Protein AF-A0A9X1PEY6-F1 (afdb_monomer)

Foldseek 3Di:
DDPVVVVLVVLLVVLVVVQCVDPVQQAAPQGRVHGFDDWQFQADCDPCVNPCVRTGGHHPVSNVCCVVVVPVCVVVSSHPDPDDDPDDDDDD

Solvent-accessible surface area (backbone atoms only — not comparable to full-atom values): 5405 Å² total; per-residue (Å²): 134,60,76,66,64,51,53,56,50,54,51,32,51,54,53,49,56,58,51,48,68,35,81,92,22,36,32,5,75,77,43,71,91,38,61,30,78,43,74,44,50,24,76,45,55,79,97,39,59,75,40,67,96,38,53,41,35,14,22,70,69,36,52,49,47,42,71,76,36,50,70,64,24,33,76,71,60,58,34,58,70,89,66,78,81,76,72,81,78,82,83,130

Structure (mmCIF, N/CA/C/O backbone):
data_AF-A0A9X1PEY6-F1
#
_entry.id   AF-A0A9X1PEY6-F1
#
loop_
_atom_site.group_PDB
_atom_site.id
_atom_site.type_symbol
_atom_site.label_atom_id
_atom_site.label_alt_id
_atom_site.label_comp_id
_atom_site.label_asym_id
_atom_site.label_entity_id
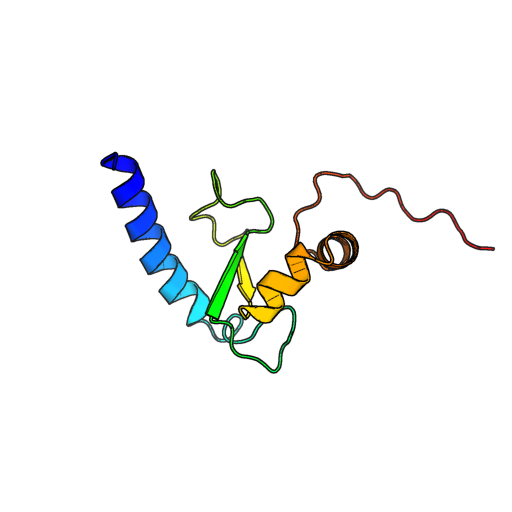_atom_site.label_seq_id
_atom_site.pdbx_PDB_ins_code
_atom_site.Cartn_x
_atom_site.Cartn_y
_atom_site.Cartn_z
_atom_site.occupancy
_atom_site.B_iso_or_equiv
_atom_site.auth_seq_id
_atom_site.auth_comp_id
_atom_site.auth_asym_id
_atom_site.auth_atom_id
_atom_site.pdbx_PDB_model_num
ATOM 1 N N . MET A 1 1 ? 4.411 13.405 22.961 1.00 52.06 1 MET A N 1
ATOM 2 C CA . MET A 1 1 ? 3.395 12.897 22.004 1.00 52.06 1 MET A CA 1
ATOM 3 C C . MET A 1 1 ? 2.003 13.137 22.571 1.00 52.06 1 MET A C 1
ATOM 5 O O . MET A 1 1 ? 1.789 12.836 23.737 1.00 52.06 1 MET A O 1
ATOM 9 N N . SER A 1 2 ? 1.059 13.657 21.781 1.00 66.88 2 SER A N 1
ATOM 10 C CA . SER A 1 2 ? -0.341 13.787 22.221 1.00 66.88 2 SER A CA 1
ATOM 11 C C . SER A 1 2 ? -0.984 12.406 22.431 1.00 66.88 2 SER A C 1
ATOM 13 O O . SER A 1 2 ? -0.765 11.497 21.629 1.00 66.88 2 SER A O 1
ATOM 15 N N . LYS A 1 3 ? -1.807 12.241 23.479 1.00 67.12 3 LYS A N 1
ATOM 16 C CA . LYS A 1 3 ? -2.498 10.976 23.820 1.00 67.12 3 LYS A CA 1
ATOM 17 C C . LYS A 1 3 ? -3.331 10.410 22.656 1.00 67.12 3 LYS A C 1
ATOM 19 O O . LYS A 1 3 ? -3.464 9.196 22.536 1.00 67.12 3 LYS A O 1
ATOM 24 N N . LYS A 1 4 ? -3.854 11.275 21.777 1.00 63.16 4 LYS A N 1
ATOM 25 C CA . LYS A 1 4 ? -4.623 10.887 20.579 1.00 63.16 4 LYS A CA 1
ATOM 26 C C . LYS A 1 4 ? -3.755 10.182 19.527 1.00 63.16 4 LYS A C 1
ATOM 28 O O . LYS A 1 4 ? -4.107 9.096 19.083 1.00 63.16 4 LYS A O 1
ATOM 33 N N . LEU A 1 5 ? -2.582 10.746 19.225 1.00 65.69 5 LEU A N 1
ATOM 34 C CA . LEU A 1 5 ? -1.614 10.173 18.278 1.00 65.69 5 LEU A CA 1
ATOM 35 C C . LEU A 1 5 ? -1.065 8.818 18.751 1.00 65.69 5 LEU A C 1
ATOM 37 O O . LEU A 1 5 ? -0.678 7.989 17.933 1.00 65.69 5 LEU A O 1
ATOM 41 N N . SER A 1 6 ? -1.040 8.587 20.068 1.00 77.62 6 SER A N 1
ATOM 42 C CA . SER A 1 6 ? -0.673 7.290 20.645 1.00 77.62 6 SER A CA 1
ATOM 43 C C . SER A 1 6 ? -1.703 6.207 20.300 1.00 77.62 6 SER A C 1
ATOM 45 O O . SER A 1 6 ? -1.336 5.154 19.784 1.00 77.62 6 SER A O 1
ATOM 47 N N . LYS A 1 7 ? -3.003 6.492 20.481 1.00 82.44 7 LYS A N 1
ATOM 48 C CA . LYS A 1 7 ? -4.082 5.538 20.169 1.00 82.44 7 LYS A CA 1
ATOM 49 C C . LYS A 1 7 ? -4.126 5.177 18.684 1.00 82.44 7 LYS A C 1
ATOM 51 O O . LYS A 1 7 ? -4.1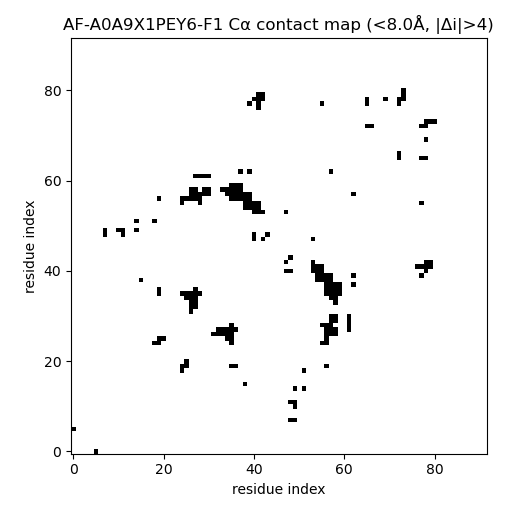75 3.999 18.352 1.00 82.44 7 LYS A O 1
ATOM 56 N N . GLU A 1 8 ? -4.034 6.170 17.799 1.00 86.06 8 GLU A N 1
ATOM 57 C CA . GLU A 1 8 ? -4.057 5.936 16.347 1.00 86.06 8 GLU A CA 1
ATOM 58 C C . GLU A 1 8 ? -2.897 5.046 15.880 1.00 86.06 8 GLU A C 1
ATOM 60 O O . GLU A 1 8 ? -3.095 4.202 15.011 1.00 86.06 8 GLU A O 1
ATOM 65 N N . ARG A 1 9 ? -1.710 5.178 16.490 1.00 87.56 9 ARG A N 1
ATOM 66 C CA . ARG A 1 9 ? -0.539 4.338 16.186 1.00 87.56 9 ARG A CA 1
ATOM 67 C C . ARG A 1 9 ? -0.668 2.908 16.701 1.00 87.56 9 ARG A C 1
ATOM 69 O O . ARG A 1 9 ? -0.194 1.995 16.030 1.00 87.56 9 ARG A O 1
ATOM 76 N N . VAL A 1 10 ? -1.292 2.711 17.863 1.00 92.06 10 VAL A N 1
ATOM 77 C CA . VAL A 1 10 ? -1.587 1.365 18.382 1.00 92.06 10 VAL A CA 1
ATOM 78 C C . VAL A 1 10 ? -2.563 0.652 17.448 1.00 92.06 10 VAL A C 1
ATOM 80 O O . VAL A 1 10 ? -2.284 -0.467 17.025 1.00 92.06 10 VAL A O 1
ATOM 83 N N . THR A 1 11 ? -3.647 1.327 17.050 1.00 93.44 11 THR A N 1
ATOM 84 C CA . THR A 1 11 ? -4.606 0.789 16.074 1.00 93.44 11 THR A CA 1
ATOM 85 C C . THR A 1 11 ? -3.937 0.488 14.734 1.00 93.44 11 THR A C 1
ATOM 87 O O . THR A 1 11 ? -4.115 -0.605 14.207 1.00 93.44 11 THR A O 1
ATOM 90 N N . TYR A 1 12 ? -3.112 1.406 14.220 1.00 94.25 12 TYR A N 1
ATOM 91 C CA . TYR A 1 12 ? -2.357 1.197 12.982 1.00 94.25 12 TYR A CA 1
ATOM 92 C C . TYR A 1 12 ? -1.503 -0.070 13.034 1.00 94.25 12 TYR A C 1
ATOM 94 O O . TYR A 1 12 ? -1.492 -0.841 12.080 1.00 94.25 12 TYR A O 1
ATOM 102 N N . ARG A 1 13 ? -0.789 -0.296 14.144 1.00 94.44 13 ARG A N 1
ATOM 103 C CA . ARG A 1 13 ? 0.080 -1.466 14.297 1.00 94.44 13 ARG A CA 1
ATOM 104 C C . ARG A 1 13 ? -0.716 -2.770 14.235 1.00 94.44 13 ARG A C 1
ATOM 106 O O . ARG A 1 13 ? -0.342 -3.643 13.461 1.00 94.44 13 ARG A O 1
ATOM 113 N N . ALA A 1 14 ? -1.809 -2.865 14.992 1.00 95.81 14 ALA A N 1
ATOM 114 C CA . ALA A 1 14 ? -2.661 -4.054 15.000 1.00 95.81 14 ALA A CA 1
ATOM 115 C C . ALA A 1 14 ? -3.269 -4.324 13.613 1.00 95.81 14 ALA A C 1
ATOM 117 O O . ALA A 1 14 ? -3.156 -5.429 13.093 1.00 95.81 14 ALA A O 1
ATOM 118 N N . LEU A 1 15 ? -3.827 -3.289 12.973 1.00 97.19 15 LEU A N 1
ATOM 119 C CA . LEU A 1 15 ? -4.394 -3.408 11.628 1.00 97.19 15 LEU A CA 1
ATOM 120 C C . LEU A 1 15 ? -3.335 -3.790 10.591 1.00 97.19 15 LEU A C 1
ATOM 122 O O . LEU A 1 15 ? -3.619 -4.575 9.697 1.00 97.19 15 LEU A O 1
ATOM 126 N N . ARG A 1 16 ? -2.111 -3.257 10.695 1.00 96.88 16 ARG A N 1
ATOM 127 C CA . ARG A 1 16 ? -1.009 -3.596 9.786 1.00 96.88 16 ARG A CA 1
ATOM 128 C C . ARG A 1 16 ? -0.615 -5.063 9.902 1.00 96.88 16 ARG A C 1
ATOM 130 O O . ARG A 1 16 ? -0.390 -5.700 8.879 1.00 96.88 16 ARG A O 1
ATOM 137 N N . GLU A 1 17 ? -0.488 -5.565 11.126 1.00 96.12 17 GLU A N 1
ATOM 138 C CA . GLU A 1 17 ? -0.168 -6.973 11.382 1.00 96.12 17 GLU A CA 1
ATOM 139 C C . GLU A 1 17 ? -1.269 -7.888 10.820 1.00 96.12 17 GLU A C 1
ATOM 141 O O . GLU A 1 17 ? -0.961 -8.849 10.118 1.00 96.12 17 GLU A O 1
ATOM 146 N N . GLU A 1 18 ? -2.544 -7.545 11.028 1.00 97.31 18 GLU A N 1
ATOM 147 C CA . GLU A 1 18 ? -3.674 -8.272 10.434 1.00 97.31 18 GLU A CA 1
ATOM 148 C C . GLU A 1 18 ? -3.688 -8.185 8.900 1.00 97.31 18 GLU A C 1
ATOM 150 O O . GLU A 1 18 ? -3.920 -9.176 8.219 1.00 97.31 18 GLU A O 1
ATOM 155 N N . PHE A 1 19 ? -3.445 -7.007 8.327 1.00 97.81 19 PHE A N 1
ATOM 156 C CA . PHE A 1 19 ? -3.498 -6.811 6.882 1.00 97.81 19 PHE A CA 1
ATOM 157 C C . PHE A 1 19 ? -2.416 -7.610 6.156 1.00 97.81 19 PHE A C 1
ATOM 159 O O . PHE A 1 19 ? -2.731 -8.273 5.172 1.00 97.81 19 PHE A O 1
ATOM 166 N N . LEU A 1 20 ? -1.172 -7.573 6.646 1.00 96.88 20 LEU A N 1
ATOM 167 C CA . LEU A 1 20 ? -0.035 -8.267 6.030 1.00 96.88 20 LEU A CA 1
ATOM 168 C C . LEU A 1 20 ? -0.035 -9.785 6.280 1.00 96.88 20 LEU A C 1
ATOM 170 O O . LEU A 1 20 ? 0.686 -10.501 5.593 1.00 96.88 20 LEU A O 1
ATOM 174 N N . SER A 1 21 ? -0.825 -10.292 7.234 1.00 96.62 21 SER A N 1
ATOM 175 C CA . SER A 1 21 ? -0.955 -11.741 7.457 1.00 96.62 21 SER A CA 1
ATOM 176 C C . SER A 1 21 ? -1.909 -12.425 6.473 1.00 96.62 21 SER A C 1
ATOM 178 O O . SER A 1 21 ? -1.892 -13.650 6.348 1.00 96.62 21 SER A O 1
ATOM 180 N N . LYS A 1 22 ? -2.732 -11.647 5.759 1.00 97.38 22 LYS A N 1
ATOM 181 C CA . LYS A 1 22 ? -3.684 -12.169 4.777 1.00 97.38 22 LYS A CA 1
ATOM 182 C C . LYS A 1 22 ? -2.956 -12.712 3.537 1.00 97.38 22 LYS A C 1
ATOM 184 O O . LYS A 1 22 ? -2.061 -12.027 3.036 1.00 97.38 22 LYS A O 1
ATOM 189 N N . PRO A 1 23 ? -3.337 -13.891 3.003 1.00 96.69 23 PRO A N 1
ATOM 190 C CA . PRO A 1 23 ? -2.689 -14.485 1.829 1.00 96.69 23 PRO A CA 1
ATOM 191 C C . PRO A 1 23 ? -2.605 -13.546 0.619 1.00 96.69 23 PRO A C 1
ATOM 193 O O . PRO A 1 23 ? -1.577 -13.501 -0.053 1.00 96.69 23 PRO A O 1
ATOM 196 N N . GLU A 1 24 ? -3.646 -12.746 0.381 1.00 95.69 24 GLU A N 1
ATOM 197 C CA . GLU A 1 24 ? -3.708 -11.772 -0.715 1.00 95.69 24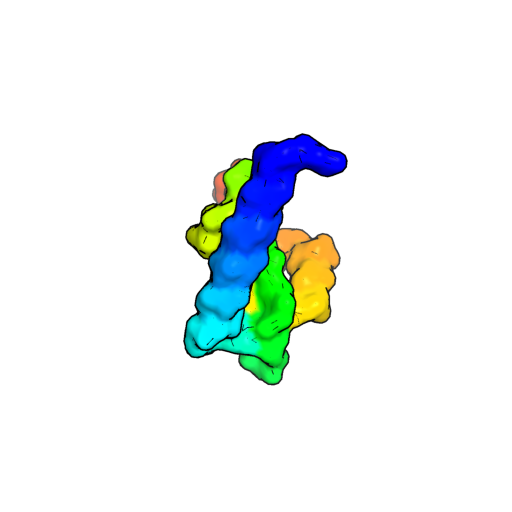 GLU A CA 1
ATOM 198 C C . GLU A 1 24 ? -2.722 -10.597 -0.573 1.00 95.69 24 GLU A C 1
ATOM 200 O O . GLU A 1 24 ? -2.425 -9.926 -1.558 1.00 95.69 24 GLU A O 1
ATOM 205 N N . ASN A 1 25 ? -2.188 -10.367 0.630 1.00 97.50 25 ASN A N 1
ATOM 206 C CA . ASN A 1 25 ? -1.280 -9.262 0.955 1.00 97.50 25 ASN A CA 1
ATOM 207 C C . ASN A 1 25 ? 0.127 -9.738 1.330 1.00 97.50 25 ASN A C 1
ATOM 209 O O . ASN A 1 25 ? 0.965 -8.930 1.723 1.00 97.50 25 ASN A O 1
ATOM 213 N N . MET A 1 26 ? 0.392 -11.042 1.245 1.00 95.81 26 MET A N 1
ATOM 214 C CA . MET A 1 26 ? 1.668 -11.623 1.661 1.00 95.81 26 MET A CA 1
ATOM 215 C C . MET A 1 26 ? 2.818 -11.243 0.719 1.00 95.81 26 MET A C 1
ATOM 217 O O . MET A 1 26 ? 3.981 -11.245 1.119 1.00 95.81 26 MET A O 1
ATOM 221 N N . PHE A 1 27 ? 2.495 -10.884 -0.525 1.00 97.62 27 PHE A N 1
ATOM 222 C CA . PHE A 1 27 ? 3.455 -10.526 -1.562 1.00 97.62 27 PHE A CA 1
ATOM 223 C C . PHE A 1 27 ? 3.304 -9.073 -1.996 1.00 97.62 27 PHE A C 1
ATOM 225 O O . PHE A 1 27 ? 2.229 -8.477 -1.936 1.00 97.62 27 PHE A O 1
ATOM 232 N N . CYS A 1 28 ? 4.414 -8.490 -2.433 1.00 98.06 28 CYS A N 1
ATOM 233 C CA . CYS A 1 28 ? 4.468 -7.114 -2.878 1.00 98.06 28 CYS A CA 1
ATOM 234 C C . CYS A 1 28 ? 3.661 -6.925 -4.165 1.00 98.06 28 CYS A C 1
ATOM 236 O O . CYS A 1 28 ? 3.936 -7.555 -5.182 1.00 98.06 28 CYS A O 1
ATOM 238 N N . ALA A 1 29 ? 2.742 -5.960 -4.154 1.00 97.12 29 ALA A N 1
ATOM 239 C CA . ALA A 1 29 ? 1.937 -5.622 -5.326 1.00 97.12 29 ALA A CA 1
ATOM 240 C C . ALA A 1 29 ? 2.768 -5.119 -6.528 1.00 97.12 29 ALA A C 1
ATOM 242 O O . ALA A 1 29 ? 2.343 -5.256 -7.671 1.00 97.12 29 ALA A O 1
ATOM 243 N N . VAL A 1 30 ? 3.951 -4.539 -6.285 1.00 97.50 30 VAL A N 1
ATOM 244 C CA . VAL A 1 30 ? 4.875 -4.077 -7.341 1.00 97.50 30 VAL A CA 1
ATOM 245 C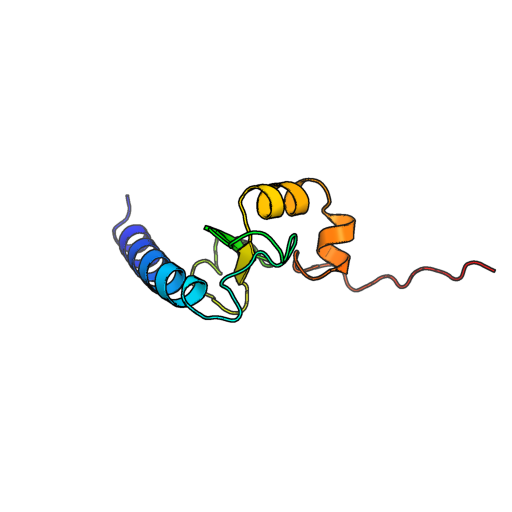 C . VAL A 1 30 ? 5.746 -5.223 -7.864 1.00 97.50 30 VAL A C 1
ATOM 247 O O . VAL A 1 30 ? 5.986 -5.313 -9.065 1.00 97.50 30 VAL A O 1
ATOM 250 N N . TYR A 1 31 ? 6.201 -6.101 -6.968 1.00 97.19 31 TYR A N 1
ATOM 251 C CA . TYR A 1 31 ? 7.097 -7.219 -7.260 1.00 97.19 31 TYR A CA 1
ATOM 252 C C . TYR A 1 31 ? 6.530 -8.510 -6.649 1.00 97.19 31 TYR A C 1
ATOM 254 O O . TYR A 1 31 ? 6.913 -8.868 -5.535 1.00 97.19 31 TYR A O 1
ATOM 262 N N . PRO A 1 32 ? 5.636 -9.226 -7.357 1.00 95.56 32 PRO A N 1
ATOM 263 C CA . PRO A 1 32 ? 4.867 -10.337 -6.781 1.00 95.56 32 PRO A CA 1
ATOM 264 C C . PRO A 1 32 ? 5.694 -11.523 -6.266 1.00 95.56 32 PRO A C 1
ATOM 266 O O . PRO A 1 32 ? 5.189 -12.343 -5.510 1.00 95.56 32 PRO A O 1
ATOM 269 N N . SER A 1 33 ? 6.964 -11.630 -6.658 1.00 96.75 33 SER A N 1
ATOM 270 C CA . SER A 1 33 ? 7.896 -12.652 -6.166 1.00 96.75 33 SER A CA 1
ATOM 271 C C . SER A 1 33 ? 8.543 -12.310 -4.819 1.00 96.75 33 SER A C 1
ATOM 273 O O . SER A 1 33 ? 9.277 -13.132 -4.272 1.00 96.75 33 SER A O 1
ATOM 275 N N . ILE A 1 34 ? 8.306 -11.110 -4.281 1.00 97.50 34 ILE A N 1
ATOM 276 C CA . ILE A 1 34 ? 8.940 -10.614 -3.055 1.00 97.50 34 ILE A CA 1
ATOM 277 C C . ILE A 1 34 ? 7.880 -10.486 -1.959 1.00 97.50 34 ILE A C 1
ATOM 279 O O . ILE A 1 34 ? 6.823 -9.905 -2.219 1.00 97.50 34 ILE A O 1
ATOM 283 N N . PRO A 1 35 ? 8.142 -10.963 -0.730 1.00 97.81 35 PRO A N 1
ATOM 284 C CA . PRO A 1 35 ? 7.233 -10.761 0.391 1.00 97.81 35 PRO A CA 1
ATOM 285 C C . PRO A 1 35 ? 6.948 -9.278 0.651 1.00 97.81 35 PRO A C 1
ATOM 287 O O . PRO A 1 35 ? 7.837 -8.427 0.552 1.00 97.81 35 PRO A O 1
ATOM 290 N N . ALA A 1 36 ? 5.705 -8.960 0.998 1.00 97.69 36 ALA A N 1
ATOM 291 C CA . ALA A 1 36 ? 5.356 -7.629 1.465 1.00 97.69 36 ALA A CA 1
ATOM 292 C C . ALA A 1 36 ? 5.773 -7.456 2.928 1.00 97.69 36 ALA A C 1
ATOM 294 O O . ALA A 1 36 ? 5.490 -8.288 3.787 1.00 97.69 36 ALA A O 1
ATOM 295 N N . GLU A 1 37 ? 6.415 -6.333 3.219 1.00 96.69 37 GLU A N 1
ATOM 296 C CA . GLU A 1 37 ? 6.854 -5.970 4.569 1.00 96.69 37 GLU A CA 1
ATOM 297 C C . GLU A 1 37 ? 6.350 -4.580 4.971 1.00 96.69 37 GLU A C 1
ATOM 299 O O . GLU A 1 37 ? 6.441 -4.189 6.128 1.00 96.69 37 GLU A O 1
ATOM 304 N N . GLU A 1 38 ? 5.788 -3.812 4.044 1.00 96.38 38 GLU A N 1
ATOM 305 C CA . GLU A 1 38 ? 5.364 -2.432 4.231 1.00 96.38 38 GLU A CA 1
ATOM 306 C C . GLU A 1 38 ? 3.969 -2.198 3.644 1.00 96.38 38 GLU A C 1
ATOM 308 O O . GLU A 1 38 ? 3.448 -2.977 2.847 1.00 96.38 38 GLU A O 1
ATOM 313 N N . ILE A 1 39 ? 3.350 -1.096 4.072 1.00 97.38 39 ILE A N 1
ATOM 314 C CA . ILE A 1 39 ? 2.071 -0.627 3.544 1.00 97.38 39 ILE A CA 1
ATOM 315 C C . ILE A 1 39 ? 2.304 0.702 2.841 1.00 97.38 39 ILE A C 1
ATOM 317 O O . ILE A 1 39 ? 2.623 1.708 3.486 1.00 97.38 39 ILE A O 1
ATOM 321 N N . HIS A 1 40 ? 2.057 0.719 1.537 1.00 97.00 40 HIS A N 1
ATOM 322 C CA . HIS A 1 40 ? 1.902 1.957 0.791 1.00 97.00 40 HIS A CA 1
ATOM 323 C C . HIS A 1 40 ? 0.479 2.507 0.975 1.00 97.00 40 HIS A C 1
ATOM 325 O O . HIS A 1 40 ? -0.493 1.755 0.931 1.00 97.00 40 HIS A O 1
ATOM 331 N N . HIS A 1 41 ? 0.344 3.820 1.187 1.00 95.81 41 HIS A N 1
ATOM 332 C CA . HIS A 1 41 ? -0.956 4.487 1.340 1.00 95.81 41 HIS A CA 1
ATOM 333 C C . HIS A 1 41 ? -1.301 5.270 0.071 1.00 95.81 41 HIS A C 1
ATOM 335 O O . HIS A 1 41 ? -0.821 6.393 -0.105 1.00 95.81 41 HIS A O 1
ATOM 341 N N . SER A 1 42 ? -2.202 4.742 -0.757 1.00 94.00 42 SER A N 1
ATOM 342 C CA . SER A 1 42 ? -2.525 5.335 -2.064 1.00 94.00 42 SER A CA 1
ATOM 343 C C . SER A 1 42 ? -3.155 6.729 -1.972 1.00 94.00 42 SER A C 1
ATOM 345 O O . SER A 1 42 ? -2.995 7.547 -2.871 1.00 94.00 42 SER A O 1
ATOM 347 N N . ARG A 1 43 ? -3.853 7.050 -0.874 1.00 90.44 43 ARG A N 1
ATOM 348 C CA . ARG A 1 43 ? -4.543 8.346 -0.669 1.00 90.44 43 ARG A CA 1
ATOM 349 C C . ARG A 1 43 ? -3.864 9.249 0.365 1.00 90.44 43 ARG A C 1
ATOM 351 O O . ARG A 1 43 ? -4.461 10.225 0.824 1.00 90.44 43 ARG A O 1
ATOM 358 N N . GLY A 1 44 ? -2.621 8.926 0.724 1.0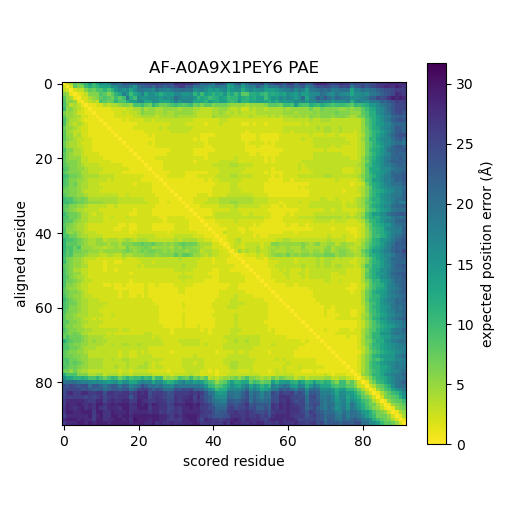0 86.06 44 GLY A N 1
ATOM 359 C CA . GLY A 1 44 ? -1.832 9.627 1.734 1.00 86.06 44 GLY A CA 1
ATOM 360 C C . GLY A 1 44 ? -2.114 9.157 3.164 1.00 86.06 44 GLY A C 1
ATOM 361 O O . GLY A 1 44 ? -3.232 8.812 3.531 1.00 86.06 44 GLY A O 1
ATOM 362 N N . ARG A 1 45 ? -1.080 9.168 4.011 1.00 87.31 45 ARG A N 1
ATOM 363 C CA . ARG A 1 45 ? -1.120 8.553 5.348 1.00 87.31 45 ARG A CA 1
ATOM 364 C C . ARG A 1 45 ? -1.973 9.294 6.381 1.00 87.31 45 ARG A C 1
ATOM 366 O O . ARG A 1 45 ? -2.504 8.647 7.262 1.00 87.31 45 ARG A O 1
ATOM 373 N N . GLY A 1 46 ? -2.091 10.622 6.324 1.00 86.81 46 GLY A N 1
ATOM 374 C CA . GLY A 1 46 ? -2.651 11.436 7.419 1.00 86.81 46 GLY A CA 1
ATOM 375 C C . GLY A 1 46 ? -4.054 11.009 7.874 1.00 86.81 46 GLY A C 1
ATOM 376 O O . GLY A 1 46 ? -4.207 10.285 8.852 1.00 86.81 46 GLY A O 1
ATOM 377 N N . LYS A 1 47 ? -5.092 11.445 7.152 1.00 87.06 47 LYS A N 1
ATOM 378 C CA . LYS A 1 47 ? -6.490 11.080 7.448 1.00 87.06 47 LYS A CA 1
ATOM 379 C C . LYS A 1 47 ? -6.763 9.578 7.274 1.00 87.06 47 LYS A C 1
ATOM 381 O O . LYS A 1 47 ? -7.680 9.055 7.898 1.00 87.06 47 LYS A O 1
ATOM 386 N N . TYR A 1 48 ? -5.998 8.899 6.420 1.00 90.56 48 TYR A N 1
ATOM 387 C CA . TYR A 1 48 ? -6.247 7.510 6.028 1.00 90.56 48 TYR A CA 1
ATOM 388 C C . TYR A 1 48 ? -5.325 6.502 6.717 1.00 90.56 48 TYR A C 1
ATOM 390 O O . TYR A 1 48 ? -5.248 5.364 6.268 1.00 90.56 48 TYR A O 1
ATOM 398 N N . LEU A 1 49 ? -4.664 6.888 7.818 1.00 93.19 49 LEU A N 1
ATOM 399 C CA . LEU A 1 49 ? -3.692 6.038 8.511 1.00 93.19 49 LEU A CA 1
ATOM 400 C C . LEU A 1 49 ? -4.255 4.646 8.786 1.00 93.19 49 LEU A C 1
ATOM 402 O O . LEU A 1 49 ? -3.586 3.670 8.500 1.00 93.19 49 LEU A O 1
ATOM 406 N N . ASN A 1 50 ? -5.485 4.572 9.297 1.00 94.44 50 ASN A N 1
ATOM 407 C CA . ASN A 1 50 ? -6.157 3.321 9.656 1.00 94.44 50 ASN A CA 1
ATOM 408 C C . ASN A 1 50 ? -7.209 2.885 8.623 1.00 94.44 50 ASN A C 1
ATOM 410 O O . ASN A 1 50 ? -8.009 1.997 8.906 1.00 94.44 50 ASN A O 1
ATOM 414 N N . ASN A 1 51 ? -7.260 3.521 7.446 1.00 94.31 51 ASN A N 1
ATOM 415 C CA . ASN A 1 51 ? -8.190 3.120 6.398 1.00 94.31 51 ASN A CA 1
ATOM 416 C C . ASN A 1 51 ? -7.545 2.069 5.487 1.00 94.31 51 ASN A C 1
ATOM 418 O O . ASN A 1 51 ? -6.896 2.405 4.492 1.00 94.31 51 ASN A O 1
ATOM 422 N N . VAL A 1 52 ? -7.801 0.804 5.816 1.00 95.38 52 VAL A N 1
ATOM 423 C CA . VAL A 1 52 ? -7.292 -0.371 5.098 1.00 95.38 52 VAL A CA 1
ATOM 424 C C . VAL A 1 52 ? -7.692 -0.381 3.617 1.00 95.38 52 VAL A C 1
ATOM 426 O O . VAL A 1 52 ? -6.946 -0.890 2.791 1.00 95.38 52 VAL A O 1
ATOM 429 N N . SER A 1 53 ? -8.796 0.272 3.227 1.00 93.94 53 SER A N 1
ATOM 430 C CA . SER A 1 53 ? -9.204 0.368 1.812 1.00 93.94 53 SER A CA 1
ATOM 431 C C . SER A 1 53 ? -8.245 1.202 0.948 1.00 93.94 53 SER A C 1
ATOM 433 O O . SER A 1 53 ? -8.449 1.332 -0.256 1.00 93.94 53 SER A O 1
ATOM 435 N N . THR A 1 54 ? -7.270 1.866 1.568 1.00 94.81 54 THR A N 1
ATOM 436 C CA . THR A 1 54 ? -6.259 2.700 0.898 1.00 94.81 54 THR A CA 1
ATOM 437 C C . THR A 1 54 ? -4.858 2.106 0.994 1.00 94.81 54 THR A C 1
ATOM 439 O O . THR A 1 54 ? -3.889 2.742 0.579 1.00 94.81 54 THR A O 1
ATOM 442 N N . TRP A 1 55 ? -4.748 0.916 1.582 1.00 96.94 55 TRP A N 1
ATOM 443 C CA . TRP A 1 55 ? -3.492 0.232 1.829 1.00 96.94 55 TRP A CA 1
ATOM 444 C C . TRP A 1 55 ? -3.142 -0.692 0.675 1.00 96.94 55 TRP A C 1
ATOM 446 O O . TRP A 1 55 ? -4.007 -1.346 0.098 1.00 96.94 55 TRP A O 1
ATOM 456 N N . ILE A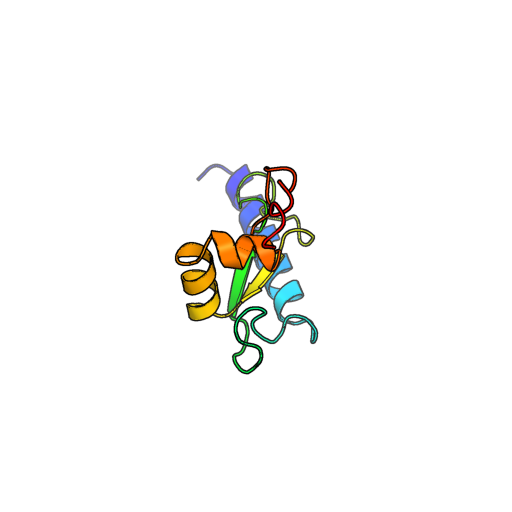 1 56 ? -1.853 -0.757 0.368 1.00 97.38 56 ILE A N 1
ATOM 457 C CA . ILE A 1 56 ? -1.291 -1.674 -0.616 1.00 97.38 56 ILE A CA 1
ATOM 458 C C . ILE A 1 56 ? -0.084 -2.343 0.027 1.00 97.38 56 ILE A C 1
ATOM 460 O O . ILE A 1 56 ? 0.814 -1.660 0.527 1.00 97.38 56 ILE A O 1
ATOM 464 N N . ALA A 1 57 ? -0.069 -3.673 0.020 1.00 98.25 57 ALA A N 1
ATOM 465 C CA . ALA A 1 57 ? 1.041 -4.458 0.536 1.00 98.25 57 ALA A CA 1
ATOM 466 C C . ALA A 1 57 ? 2.238 -4.371 -0.421 1.00 98.25 57 ALA A C 1
ATOM 468 O O . ALA A 1 57 ? 2.132 -4.691 -1.609 1.00 98.25 57 ALA A O 1
ATOM 469 N N . VAL A 1 58 ? 3.385 -3.908 0.076 1.00 98.25 58 VAL A N 1
ATOM 470 C CA . VAL A 1 58 ? 4.600 -3.750 -0.732 1.00 98.25 58 VAL A CA 1
ATOM 471 C C . VAL A 1 58 ? 5.847 -4.189 0.025 1.00 98.25 58 VAL A C 1
ATOM 473 O O . VAL A 1 58 ? 5.887 -4.185 1.251 1.00 98.25 58 VAL A O 1
ATOM 476 N N . SER A 1 59 ? 6.886 -4.575 -0.709 1.00 98.25 59 SER A N 1
ATOM 477 C CA . SER A 1 59 ? 8.247 -4.652 -0.184 1.00 98.25 59 SER A CA 1
ATOM 478 C C . SER A 1 59 ? 8.844 -3.247 -0.109 1.00 98.25 59 SER A C 1
ATOM 480 O O . SER A 1 59 ? 8.353 -2.328 -0.779 1.00 98.25 59 SER A O 1
ATOM 482 N N . ARG A 1 60 ? 9.943 -3.068 0.630 1.00 97.50 60 ARG A N 1
ATOM 483 C CA . ARG A 1 60 ? 10.629 -1.769 0.694 1.00 97.50 60 ARG A CA 1
ATOM 484 C C . ARG A 1 60 ? 11.058 -1.258 -0.685 1.00 97.50 60 ARG A C 1
ATOM 486 O O . ARG A 1 60 ? 10.906 -0.075 -0.985 1.00 97.50 60 ARG A O 1
ATOM 493 N N . ILE A 1 61 ? 11.550 -2.145 -1.553 1.00 97.81 61 ILE A N 1
ATOM 494 C CA . ILE A 1 61 ? 11.936 -1.769 -2.923 1.00 97.81 61 ILE A CA 1
ATOM 495 C C . ILE A 1 61 ? 10.720 -1.399 -3.782 1.00 97.81 61 ILE A C 1
ATOM 497 O O . ILE A 1 61 ? 10.804 -0.489 -4.603 1.00 97.81 61 ILE A O 1
ATOM 501 N N . GLY A 1 62 ? 9.573 -2.052 -3.566 1.00 98.00 62 GLY A N 1
ATOM 502 C CA . GLY A 1 62 ? 8.313 -1.678 -4.207 1.00 98.00 62 GLY A CA 1
ATOM 503 C C . GLY A 1 62 ? 7.838 -0.304 -3.745 1.00 98.00 62 GLY A C 1
ATOM 504 O O . GLY A 1 62 ? 7.416 0.512 -4.561 1.00 98.00 62 GLY A O 1
ATOM 505 N N . HIS A 1 63 ? 7.976 -0.017 -2.448 1.00 97.50 63 HIS A N 1
ATOM 506 C CA . HIS A 1 63 ? 7.635 1.282 -1.878 1.00 97.50 63 HIS A CA 1
ATOM 507 C C . HIS A 1 63 ? 8.482 2.410 -2.489 1.00 97.50 63 HIS A C 1
ATOM 509 O O . HIS A 1 63 ? 7.941 3.442 -2.881 1.00 97.50 63 HIS A O 1
ATOM 515 N N . ILE A 1 64 ? 9.795 2.195 -2.633 1.00 97.56 64 ILE A N 1
ATOM 516 C CA . ILE A 1 64 ? 10.712 3.138 -3.297 1.00 97.56 64 ILE A CA 1
ATOM 517 C C . ILE A 1 64 ? 10.325 3.328 -4.768 1.00 97.56 64 ILE A C 1
ATOM 519 O O . ILE A 1 64 ? 10.146 4.464 -5.205 1.00 97.56 64 ILE A O 1
ATOM 523 N N . TRP A 1 65 ? 10.097 2.234 -5.504 1.00 97.75 65 TRP A N 1
ATOM 524 C CA . TRP A 1 65 ? 9.727 2.298 -6.919 1.00 97.75 65 TRP A CA 1
ATOM 525 C C . TRP A 1 65 ? 8.473 3.147 -7.158 1.00 97.75 65 TRP A C 1
ATOM 527 O O . TRP A 1 65 ? 8.460 3.953 -8.086 1.00 97.75 65 TRP A O 1
ATOM 537 N N . ILE A 1 66 ? 7.447 3.027 -6.302 1.00 96.06 66 ILE A N 1
ATOM 538 C CA . ILE A 1 66 ? 6.219 3.838 -6.388 1.00 96.06 66 ILE A CA 1
ATOM 539 C C . ILE A 1 66 ? 6.527 5.338 -6.270 1.00 96.06 66 ILE A C 1
ATOM 541 O O . ILE A 1 66 ? 5.964 6.143 -7.012 1.00 96.06 66 ILE A O 1
ATOM 545 N N . HIS A 1 67 ? 7.418 5.717 -5.352 1.00 94.19 67 HIS A N 1
ATOM 546 C CA . HIS A 1 67 ? 7.806 7.114 -5.154 1.00 94.19 67 HIS A CA 1
ATOM 547 C C . HIS A 1 67 ? 8.667 7.665 -6.295 1.00 94.19 67 HIS A C 1
ATOM 549 O O . HIS A 1 67 ? 8.552 8.844 -6.620 1.00 94.19 67 HIS A O 1
ATOM 555 N N . GLU A 1 68 ? 9.498 6.827 -6.910 1.00 96.88 68 GLU A N 1
ATOM 556 C CA . GLU A 1 68 ? 10.370 7.219 -8.024 1.00 96.88 68 GLU A CA 1
ATOM 557 C C . GLU A 1 68 ? 9.643 7.215 -9.381 1.00 96.88 68 GLU A C 1
ATOM 559 O O . GLU A 1 68 ? 10.023 7.952 -10.286 1.00 96.88 68 GLU A O 1
ATOM 564 N N . AS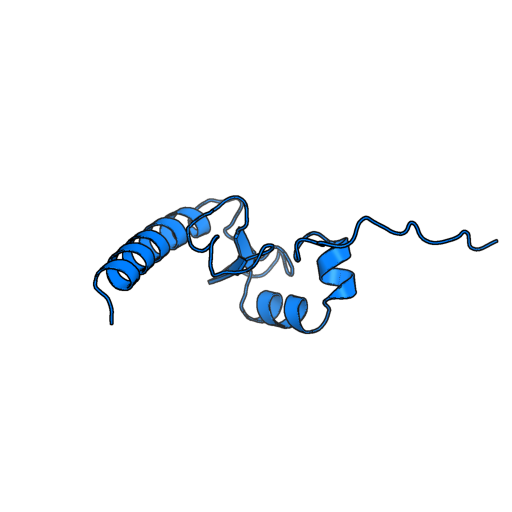N A 1 69 ? 8.564 6.434 -9.522 1.00 95.88 69 ASN A N 1
ATOM 565 C CA . ASN A 1 69 ? 7.840 6.222 -10.782 1.00 95.88 69 ASN A CA 1
ATOM 566 C C . ASN A 1 69 ? 6.371 6.657 -10.677 1.00 95.88 69 ASN A C 1
ATOM 568 O O . ASN A 1 69 ? 5.464 5.917 -11.053 1.00 95.88 69 ASN A O 1
ATOM 572 N N . VAL A 1 70 ? 6.125 7.868 -10.166 1.00 92.25 70 VAL A N 1
ATOM 573 C CA . VAL A 1 70 ? 4.780 8.374 -9.817 1.00 92.25 70 VAL A CA 1
ATOM 574 C C . VAL A 1 70 ? 3.752 8.224 -10.945 1.00 92.25 70 VAL A C 1
ATOM 576 O O . VAL A 1 70 ? 2.614 7.843 -10.673 1.00 92.25 70 VAL A O 1
ATOM 579 N N . LEU A 1 71 ? 4.130 8.497 -12.200 1.00 92.25 71 LEU A N 1
ATOM 580 C CA . LEU A 1 71 ? 3.223 8.385 -13.351 1.00 92.25 71 LEU A CA 1
ATOM 581 C C . LEU A 1 71 ? 2.751 6.936 -13.551 1.00 92.25 71 LEU A C 1
ATOM 583 O O . LEU A 1 71 ? 1.558 6.660 -13.453 1.00 92.25 71 LEU A O 1
ATOM 587 N N . LEU A 1 72 ? 3.691 5.998 -13.699 1.00 93.25 72 LEU A N 1
ATOM 588 C CA . LEU A 1 72 ? 3.392 4.569 -13.849 1.00 93.25 72 LEU A CA 1
ATOM 589 C C . LEU A 1 72 ? 2.689 3.995 -12.613 1.00 93.25 72 LEU A C 1
ATOM 591 O O . LEU A 1 72 ? 1.805 3.148 -12.723 1.00 93.25 72 LEU A O 1
ATOM 595 N N . ALA A 1 73 ? 3.062 4.450 -11.418 1.00 93.94 73 ALA A N 1
ATOM 596 C CA . ALA A 1 73 ? 2.412 4.042 -10.181 1.00 93.94 73 ALA A CA 1
ATOM 597 C C . ALA A 1 73 ? 0.960 4.541 -10.100 1.00 93.94 73 ALA A C 1
ATOM 599 O O . ALA A 1 73 ? 0.108 3.849 -9.547 1.00 93.94 73 ALA A O 1
ATOM 600 N N . TH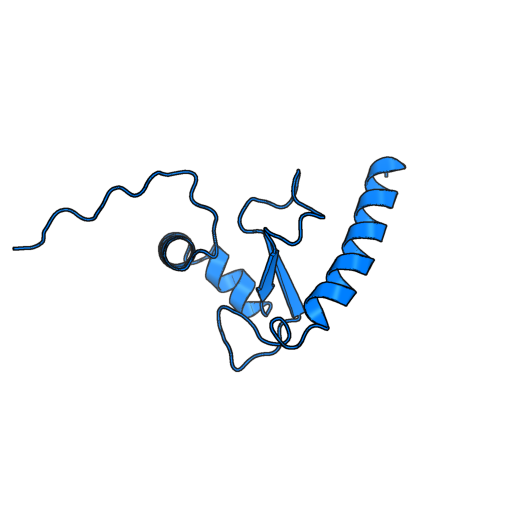R A 1 74 ? 0.660 5.708 -10.673 1.00 92.25 74 THR A N 1
ATOM 601 C CA . THR A 1 74 ? -0.708 6.230 -10.780 1.00 92.25 74 THR A CA 1
ATOM 602 C C . THR A 1 74 ? -1.530 5.416 -11.776 1.00 92.25 74 THR A C 1
ATOM 604 O O . THR A 1 74 ? -2.640 5.005 -11.446 1.00 92.25 74 THR A O 1
ATOM 607 N N . GLU A 1 75 ? -0.975 5.111 -12.953 1.00 92.62 75 GLU A N 1
ATOM 608 C CA . GLU A 1 75 ? -1.625 4.255 -13.961 1.00 92.62 75 GLU A CA 1
ATOM 609 C C . GLU A 1 75 ? -1.947 2.858 -13.416 1.00 92.62 75 GLU A C 1
ATOM 611 O O . GLU A 1 75 ? -3.018 2.313 -13.673 1.00 92.62 75 GLU A O 1
ATOM 616 N N . ARG A 1 76 ? -1.049 2.299 -12.596 1.00 90.75 76 ARG A N 1
ATOM 617 C CA . ARG A 1 76 ? -1.236 1.002 -11.922 1.00 90.75 76 ARG A CA 1
ATOM 618 C C . ARG A 1 76 ? -2.127 1.070 -10.676 1.00 90.75 76 ARG A C 1
ATOM 620 O O . ARG A 1 76 ? -2.327 0.053 -10.018 1.00 90.75 76 ARG A O 1
ATOM 627 N N . GLY A 1 77 ? -2.646 2.247 -10.325 1.00 91.38 77 GLY A N 1
ATOM 628 C CA . GLY A 1 77 ? -3.541 2.440 -9.181 1.00 91.38 77 GLY A CA 1
ATOM 629 C C . GLY A 1 77 ? -2.859 2.432 -7.809 1.00 91.38 77 GLY A C 1
ATOM 630 O O . GLY A 1 77 ? -3.547 2.408 -6.787 1.00 91.38 77 GLY A O 1
ATOM 631 N N . PHE A 1 78 ? -1.525 2.480 -7.748 1.00 92.81 78 PHE A N 1
ATOM 632 C CA . PHE A 1 78 ? -0.791 2.539 -6.481 1.00 92.81 78 PHE A CA 1
ATOM 633 C C . PHE A 1 78 ? -0.854 3.914 -5.823 1.00 92.81 78 PHE A C 1
ATOM 635 O O . PHE A 1 78 ? -0.844 4.016 -4.597 1.00 92.81 78 PHE A O 1
ATOM 642 N N . ILE A 1 79 ? -0.983 4.965 -6.629 1.00 92.06 79 ILE A N 1
ATOM 643 C CA . ILE A 1 79 ? -1.206 6.332 -6.166 1.00 92.06 79 ILE A CA 1
ATOM 644 C C . ILE A 1 79 ? -2.622 6.728 -6.566 1.00 92.06 79 ILE A C 1
ATOM 646 O O . ILE A 1 79 ? -3.002 6.674 -7.734 1.00 92.06 79 ILE A O 1
ATOM 650 N N . GLY A 1 80 ? -3.420 7.135 -5.583 1.00 83.19 80 GLY A N 1
ATOM 651 C CA . GLY A 1 80 ? -4.755 7.657 -5.811 1.00 83.19 80 GLY A CA 1
ATOM 652 C C . GLY A 1 80 ? -4.656 8.978 -6.561 1.00 83.19 80 GLY A C 1
ATOM 653 O O . GLY A 1 80 ? -4.371 10.014 -5.958 1.00 83.19 80 GLY A O 1
ATOM 654 N N . SER A 1 81 ? -4.893 8.944 -7.872 1.00 62.00 81 SER A N 1
ATOM 655 C CA . SER A 1 81 ? -4.954 10.159 -8.674 1.00 62.00 81 SER A CA 1
ATOM 656 C C . SER A 1 81 ? -6.070 11.066 -8.157 1.00 62.00 81 SER A C 1
ATOM 658 O O . SER A 1 81 ? -7.224 10.656 -8.028 1.00 62.00 81 SER A O 1
ATOM 660 N N . ARG A 1 82 ? -5.737 12.330 -7.885 1.00 52.09 82 ARG A N 1
ATOM 661 C CA . ARG A 1 82 ? -6.731 13.408 -7.764 1.00 52.09 82 ARG A CA 1
ATOM 662 C C . ARG A 1 82 ? -7.069 14.018 -9.132 1.00 52.09 82 ARG A C 1
ATOM 664 O O . ARG A 1 82 ? -7.928 14.889 -9.206 1.00 52.09 82 ARG A O 1
ATOM 671 N N . ILE A 1 83 ? -6.378 13.584 -10.187 1.00 46.09 83 ILE A N 1
ATOM 672 C CA . ILE A 1 83 ? -6.505 14.079 -11.553 1.00 46.09 83 ILE A CA 1
ATOM 673 C C . ILE A 1 83 ? -7.408 13.102 -12.308 1.00 46.09 83 ILE A C 1
ATOM 675 O O . ILE A 1 83 ? -7.043 11.945 -12.525 1.00 46.09 83 ILE A O 1
ATOM 679 N N . ALA A 1 84 ? -8.611 13.571 -12.650 1.00 42.81 84 ALA A N 1
ATOM 680 C CA . ALA A 1 84 ? -9.473 12.919 -13.624 1.00 42.81 84 ALA A CA 1
ATOM 681 C C . ALA A 1 84 ? -8.638 12.626 -14.874 1.00 42.81 84 ALA A C 1
ATOM 683 O O . ALA A 1 84 ? -7.967 13.522 -15.378 1.00 42.81 84 ALA A O 1
ATOM 684 N N . LEU A 1 85 ? -8.635 11.367 -15.304 1.00 42.94 85 LEU A N 1
ATOM 685 C CA . LEU A 1 85 ? -7.919 10.888 -16.479 1.00 42.94 85 LEU A CA 1
ATOM 686 C C . LEU A 1 85 ? -8.133 11.865 -17.646 1.00 42.94 85 LEU A C 1
ATOM 688 O O . LEU A 1 85 ? -9.227 11.936 -18.199 1.00 42.94 85 LEU A O 1
ATOM 692 N N . VAL A 1 86 ? -7.098 12.615 -18.025 1.00 45.03 86 VAL A N 1
ATOM 693 C CA . VAL A 1 86 ? -6.998 13.077 -19.406 1.00 45.03 86 VAL A CA 1
ATOM 694 C C . VAL A 1 86 ? -6.592 11.842 -20.194 1.00 45.03 86 VAL A C 1
ATOM 696 O O . VAL A 1 86 ? -5.462 11.369 -20.101 1.00 45.03 86 VAL A O 1
ATOM 699 N N . THR A 1 87 ? -7.570 11.245 -20.870 1.00 45.59 87 THR A N 1
ATOM 700 C CA . THR A 1 87 ? -7.363 10.208 -21.884 1.00 45.59 87 THR A CA 1
ATOM 701 C C . THR A 1 87 ? -6.218 10.622 -22.812 1.00 45.59 87 THR A C 1
ATOM 703 O O . THR A 1 87 ? -6.184 11.791 -23.213 1.00 45.59 87 THR A O 1
ATOM 706 N N . PRO A 1 88 ? -5.291 9.717 -23.172 1.00 47.44 88 PRO A N 1
ATOM 707 C CA . PRO A 1 88 ? -4.280 10.037 -24.167 1.00 47.44 88 PRO A CA 1
ATOM 708 C C . PRO A 1 88 ? -4.982 10.397 -25.480 1.00 47.44 88 PRO A C 1
ATOM 710 O O . PRO A 1 88 ? -5.836 9.652 -25.960 1.00 47.44 88 PRO A O 1
ATOM 713 N N . LEU A 1 89 ? -4.653 11.573 -26.023 1.00 46.69 89 LEU A N 1
ATOM 714 C CA . LEU A 1 89 ? -5.000 11.921 -27.394 1.00 46.69 89 LEU A CA 1
ATOM 715 C C . LEU A 1 89 ? -4.386 10.863 -28.313 1.00 46.69 89 LEU A C 1
ATOM 717 O O . LEU A 1 89 ? -3.202 10.551 -28.193 1.00 46.69 89 LEU A O 1
ATOM 721 N N . ASN A 1 90 ? -5.236 10.333 -29.188 1.00 50.50 90 ASN A N 1
ATOM 722 C CA . ASN A 1 90 ? -4.930 9.474 -30.321 1.00 50.50 90 ASN A CA 1
ATOM 723 C C . ASN A 1 90 ? -3.510 9.682 -30.866 1.00 50.50 90 ASN A C 1
ATOM 725 O O . ASN A 1 90 ? -3.128 10.805 -31.196 1.00 50.50 90 ASN A O 1
ATOM 729 N N . GLN A 1 91 ? -2.770 8.588 -31.022 1.00 43.03 91 GLN A N 1
ATOM 730 C CA . GLN A 1 91 ? -1.690 8.538 -31.998 1.00 43.03 91 GLN A CA 1
ATOM 731 C C . GLN A 1 91 ? -2.260 7.851 -33.240 1.00 43.03 91 GLN A C 1
ATOM 733 O O . GLN A 1 91 ? -2.613 6.672 -33.180 1.00 43.03 91 GLN A O 1
ATOM 738 N N . GLU A 1 92 ? -2.452 8.643 -34.295 1.00 48.66 92 GLU A N 1
ATOM 739 C CA . GLU A 1 92 ? -2.546 8.167 -35.682 1.00 48.66 92 GLU A CA 1
ATOM 740 C C . GLU A 1 92 ? -1.184 7.648 -36.162 1.00 48.66 92 GLU A C 1
ATOM 742 O O . GLU A 1 92 ? -0.151 8.198 -35.706 1.00 48.66 92 GLU A O 1
#

Secondary structure (DSSP, 8-state):
--HHHHHHHHHHHHHHHHHHHSGGGSB-SSSTTSB--EEEETT-HHHHTT-GGGEEEE-HHHHHHHHH-HHHHHHTTSS--SS---------

Radius of gyration: 15.38 Å; Cα contacts (8 Å, |Δi|>4): 108; chains: 1; bounding box: 21×29×60 Å

Sequence (92 aa):
MSKKLSKERVTYRALREEFLSKPENMFCAVYPSIPAEEIHHSRGRGKYLNNVSTWIAVSRIGHIWIHENVLLATERGFIGSRIALVTPLNQE

Organism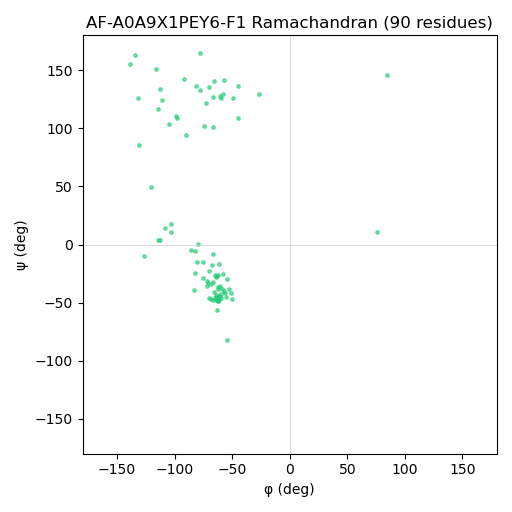: NCBI:txid2906456

Mean predicted aligned error: 7.17 Å

Nearest PDB structures (foldseek):
  7ox2-assembly2_O  TM=2.886E-01  e=6.200E+00  Homo sapiens

pLDDT: mean 86.55, std 17.19, range [42.81, 98.25]